Protein AF-A0AAP2HQT5-F1 (afdb_monomer_lite)

InterPro domains:
  IPR003615 HNH nuclease [PF13392] (59-91)

Radius of gyration: 12.5 Å; chains: 1; bounding box: 25×29×34 Å

pLDDT: mean 95.6, std 2.81, range [82.06, 98.44]

Organism: NCBI:txid87883

Foldseek 3Di:
DDPVVLVLLVVVLVQWDDDQLFTAGCNDPPPVRGRPGAADQDPVRFGWHQRPVPGIDTPLQSLLCVVPVDGDPDKAFQVNRNNNSPNVRID

Secondary structure (DSSP, 8-state):
--HHHHHHHHHHHTTEEEETTEEEESS-SSGGGTTSBPSEE-TTS-EEEEETTTEEEEHHHHHHHHHHS---S---BTTS-TT---GGGB-

Sequence (91 aa):
MAPEKMSAYMGVLARMVYQDGNLLWANAWKKQLNGTVAGREDSDGYRRIHIPSIGMIGVHRLIFLLHHGFLPEFVDHIDGNPRNNRIENLR

Structure (mmCIF, N/CA/C/O backbone):
data_AF-A0AAP2HQT5-F1
#
_entry.id   AF-A0AAP2HQT5-F1
#
loop_
_atom_site.group_PDB
_atom_site.id
_atom_site.type_symbol
_atom_site.label_atom_id
_atom_site.label_alt_id
_atom_site.label_comp_id
_atom_site.label_asym_id
_atom_site.label_entity_id
_atom_site.label_seq_id
_atom_site.pdbx_PDB_ins_code
_atom_site.Cartn_x
_atom_site.Cartn_y
_atom_site.Cartn_z
_atom_site.occupancy
_atom_site.B_iso_or_equiv
_atom_site.auth_seq_id
_atom_site.auth_comp_id
_atom_site.auth_asym_id
_atom_site.auth_atom_id
_atom_site.pdbx_PDB_model_num
ATOM 1 N N . MET A 1 1 ? 11.992 -14.510 -1.485 1.00 82.06 1 MET A N 1
ATOM 2 C CA . MET A 1 1 ? 12.163 -13.477 -0.435 1.00 82.06 1 MET A CA 1
ATOM 3 C C . MET A 1 1 ? 12.584 -14.162 0.855 1.00 82.06 1 MET A C 1
ATOM 5 O O . MET A 1 1 ? 12.103 -15.260 1.097 1.00 82.06 1 MET A O 1
ATOM 9 N N . ALA A 1 2 ? 13.461 -13.548 1.652 1.00 87.69 2 ALA A N 1
ATOM 10 C CA . ALA A 1 2 ? 13.891 -14.119 2.925 1.00 87.69 2 ALA A CA 1
ATOM 11 C C . ALA A 1 2 ? 12.725 -14.187 3.951 1.00 87.69 2 ALA A C 1
ATOM 13 O O . ALA A 1 2 ? 11.891 -13.269 3.960 1.00 87.69 2 ALA A O 1
ATOM 14 N N . PRO A 1 3 ? 12.616 -15.252 4.774 1.00 89.38 3 PRO A N 1
ATOM 15 C CA . PRO A 1 3 ? 11.474 -15.478 5.670 1.00 89.38 3 PRO A CA 1
ATOM 16 C C . PRO A 1 3 ? 11.181 -14.319 6.630 1.00 89.38 3 PRO A C 1
ATOM 18 O O . PRO A 1 3 ? 10.021 -13.986 6.874 1.00 89.38 3 PRO A O 1
ATOM 21 N N . GLU A 1 4 ? 12.219 -13.651 7.130 1.00 91.12 4 GLU A N 1
ATOM 22 C CA . GLU A 1 4 ? 12.112 -12.508 8.032 1.00 91.12 4 GLU A CA 1
ATOM 23 C C . GLU A 1 4 ? 11.411 -11.313 7.377 1.00 91.12 4 GLU A C 1
ATOM 25 O O . GLU A 1 4 ? 10.605 -10.633 8.017 1.00 91.12 4 GLU A O 1
ATOM 30 N N . LYS A 1 5 ? 11.638 -11.099 6.073 1.00 91.38 5 LYS A N 1
ATOM 31 C CA . LYS A 1 5 ? 10.951 -10.042 5.325 1.00 91.38 5 LYS A CA 1
ATOM 32 C C . LYS A 1 5 ? 9.480 -10.377 5.115 1.00 91.38 5 LYS A C 1
ATOM 34 O O . LYS A 1 5 ? 8.632 -9.506 5.287 1.00 91.38 5 LYS A O 1
ATOM 39 N N . MET A 1 6 ? 9.171 -11.634 4.790 1.00 94.25 6 MET A N 1
ATOM 40 C CA . MET A 1 6 ? 7.783 -12.078 4.631 1.00 94.25 6 MET A CA 1
ATOM 41 C C . MET A 1 6 ? 7.005 -11.926 5.942 1.00 94.25 6 MET A C 1
ATOM 43 O O . MET A 1 6 ? 5.903 -11.384 5.946 1.00 94.25 6 MET A O 1
ATOM 47 N N . SER A 1 7 ? 7.612 -12.318 7.065 1.00 95.19 7 SER A N 1
ATOM 48 C CA . SER A 1 7 ? 7.034 -12.130 8.398 1.00 95.19 7 SER A CA 1
ATOM 49 C C . SER A 1 7 ? 6.745 -10.653 8.698 1.00 95.19 7 SER A C 1
ATOM 51 O O . SER A 1 7 ? 5.656 -10.317 9.161 1.00 95.19 7 SER A O 1
ATOM 53 N N . ALA A 1 8 ? 7.664 -9.743 8.353 1.00 95.25 8 ALA A N 1
ATOM 54 C CA . ALA A 1 8 ? 7.450 -8.307 8.526 1.00 95.25 8 ALA A CA 1
ATOM 55 C C . ALA A 1 8 ? 6.272 -7.767 7.691 1.00 95.25 8 ALA A C 1
ATOM 57 O O . ALA A 1 8 ? 5.456 -7.002 8.211 1.00 95.25 8 ALA A O 1
ATOM 58 N N . TYR A 1 9 ? 6.148 -8.182 6.425 1.00 96.00 9 TYR A N 1
ATOM 59 C CA . TYR A 1 9 ? 5.009 -7.803 5.582 1.00 96.00 9 TYR A CA 1
ATOM 60 C C . TYR A 1 9 ? 3.685 -8.338 6.124 1.00 96.00 9 TYR A C 1
ATOM 62 O O . TYR A 1 9 ? 2.707 -7.598 6.226 1.00 96.00 9 TYR A O 1
ATOM 70 N N . MET A 1 10 ? 3.652 -9.606 6.521 1.00 95.50 10 MET A N 1
ATOM 71 C CA . MET A 1 10 ? 2.438 -10.213 7.057 1.00 95.50 10 MET A CA 1
ATOM 72 C C . MET A 1 10 ? 2.046 -9.594 8.400 1.00 95.50 10 MET A C 1
ATOM 74 O O . MET A 1 10 ? 0.869 -9.345 8.641 1.00 95.50 10 MET A O 1
ATOM 78 N N . GLY A 1 11 ? 3.020 -9.240 9.243 1.00 95.06 11 GLY A N 1
ATOM 79 C CA . GLY A 1 11 ? 2.774 -8.552 10.509 1.00 95.06 11 GLY A CA 1
ATOM 80 C C . GLY A 1 11 ? 2.123 -7.173 10.346 1.00 95.06 11 GLY A C 1
ATOM 81 O O . GLY A 1 11 ? 1.298 -6.790 11.180 1.00 95.06 11 GLY A O 1
ATOM 82 N N . VAL A 1 12 ? 2.452 -6.432 9.278 1.00 94.88 12 VAL A N 1
ATOM 83 C CA . VAL A 1 12 ? 1.772 -5.162 8.970 1.00 94.88 12 VAL A CA 1
ATOM 84 C C . VAL A 1 12 ? 0.406 -5.390 8.315 1.00 94.88 12 VAL A C 1
ATOM 86 O O . VAL A 1 12 ? -0.566 -4.762 8.735 1.00 94.88 12 VAL A O 1
ATOM 89 N N . LEU A 1 13 ? 0.302 -6.319 7.357 1.00 96.31 13 LEU A N 1
ATOM 90 C CA . LEU A 1 13 ? -0.948 -6.628 6.650 1.00 96.31 13 LEU A CA 1
ATOM 91 C C . LEU A 1 13 ? -2.022 -7.186 7.589 1.00 96.31 13 LEU A C 1
ATOM 93 O O . LEU A 1 13 ? -3.189 -6.842 7.444 1.00 96.31 13 LEU A O 1
ATOM 97 N N . ALA A 1 14 ? -1.636 -7.941 8.621 1.00 96.06 14 ALA A N 1
ATOM 98 C CA . ALA A 1 14 ? -2.544 -8.441 9.655 1.00 96.06 14 ALA A CA 1
ATOM 99 C C . ALA A 1 14 ? -3.271 -7.330 10.442 1.00 96.06 14 ALA A C 1
ATOM 101 O O . ALA A 1 14 ? -4.201 -7.606 11.198 1.00 96.06 14 ALA A O 1
ATOM 102 N N . ARG A 1 15 ? -2.848 -6.068 10.302 1.00 95.56 15 ARG A N 1
ATOM 103 C CA . ARG A 1 15 ? -3.473 -4.897 10.937 1.00 95.56 15 ARG A CA 1
ATOM 104 C C . ARG A 1 15 ? -4.271 -4.047 9.954 1.00 95.56 15 ARG A C 1
ATOM 106 O O . ARG A 1 15 ? -4.672 -2.938 10.323 1.00 95.56 15 ARG A O 1
ATOM 113 N N . MET A 1 16 ? -4.464 -4.526 8.729 1.00 96.69 16 MET A N 1
ATOM 114 C CA . MET A 1 16 ? -5.071 -3.784 7.634 1.00 96.69 16 MET A CA 1
ATOM 115 C C . MET A 1 16 ? -6.220 -4.543 6.987 1.00 96.69 16 MET A C 1
ATOM 117 O O . MET A 1 16 ? -6.303 -5.765 7.056 1.00 96.69 16 MET A O 1
ATOM 121 N N . VAL A 1 17 ? -7.094 -3.791 6.327 1.00 97.56 17 VAL A N 1
ATOM 122 C CA . VAL A 1 17 ? -8.188 -4.312 5.509 1.00 97.56 17 VAL A CA 1
ATOM 123 C C . VAL A 1 17 ? -8.092 -3.678 4.131 1.00 97.56 17 VAL A C 1
ATOM 125 O O . VAL A 1 17 ? -7.914 -2.466 4.019 1.00 97.56 17 VAL A O 1
ATOM 128 N N . TYR A 1 18 ? -8.197 -4.493 3.085 1.00 98.12 18 TYR A N 1
ATOM 129 C CA . TYR A 1 18 ? -8.325 -3.992 1.723 1.00 98.12 18 TYR A CA 1
ATOM 130 C C . TYR A 1 18 ? -9.757 -3.525 1.457 1.00 98.12 18 TYR A C 1
ATOM 132 O O . TYR A 1 18 ? -10.712 -4.253 1.726 1.00 98.12 18 TYR A O 1
ATOM 140 N N . GLN A 1 19 ? -9.897 -2.324 0.903 1.00 98.00 19 GLN A N 1
ATOM 141 C CA . GLN A 1 19 ? -11.165 -1.772 0.452 1.00 98.00 19 GLN A CA 1
ATOM 142 C C . GLN A 1 19 ? -10.938 -0.890 -0.778 1.00 98.00 19 GLN A C 1
ATOM 144 O O . GLN A 1 19 ? -10.286 0.147 -0.690 1.00 98.00 19 GLN A O 1
ATOM 149 N N . ASP A 1 20 ? -11.493 -1.303 -1.919 1.00 96.44 20 ASP A N 1
ATOM 150 C CA . ASP A 1 20 ? -11.557 -0.516 -3.160 1.00 96.44 20 ASP A CA 1
ATOM 151 C C . ASP A 1 20 ? -10.215 0.112 -3.594 1.00 96.44 20 ASP A C 1
ATOM 153 O O . ASP A 1 20 ? -10.093 1.320 -3.783 1.00 96.44 20 ASP A O 1
ATOM 157 N N . GLY A 1 21 ? -9.159 -0.701 -3.682 1.00 97.19 21 GLY A N 1
ATOM 158 C CA . GLY A 1 21 ? -7.818 -0.221 -4.033 1.00 97.19 21 GLY A CA 1
ATOM 159 C C . GLY A 1 21 ? -7.066 0.468 -2.890 1.00 97.19 21 GLY A C 1
ATOM 160 O O . GLY A 1 21 ? -5.986 1.005 -3.104 1.00 97.19 21 GLY A O 1
ATOM 161 N N . ASN A 1 22 ? -7.584 0.469 -1.663 1.00 98.00 22 ASN A N 1
ATOM 162 C CA . ASN A 1 22 ? -6.909 1.052 -0.507 1.00 98.00 22 ASN A CA 1
ATOM 163 C C . ASN A 1 22 ? -6.655 0.004 0.574 1.00 98.00 22 ASN A C 1
ATOM 165 O O . ASN A 1 22 ? -7.437 -0.923 0.758 1.00 98.00 22 ASN A O 1
ATOM 169 N N . LEU A 1 23 ? -5.575 0.186 1.334 1.00 98.00 23 LEU A N 1
ATOM 170 C CA . LEU A 1 23 ? -5.387 -0.488 2.616 1.00 98.00 23 LEU A CA 1
ATOM 171 C C . LEU A 1 23 ? -5.833 0.467 3.716 1.00 98.00 23 LEU A C 1
ATOM 173 O O . LEU A 1 23 ? -5.319 1.579 3.801 1.00 98.00 23 LEU A O 1
ATOM 177 N N . LEU A 1 24 ? -6.774 0.046 4.550 1.00 98.12 24 LEU A N 1
ATOM 178 C CA . LEU A 1 24 ? -7.228 0.785 5.722 1.00 98.12 24 LEU A CA 1
ATOM 179 C C . LEU A 1 24 ? -6.642 0.169 6.986 1.00 98.12 24 LEU A C 1
ATOM 181 O O . LEU A 1 24 ? -6.537 -1.052 7.092 1.00 98.12 24 LEU A O 1
ATOM 185 N N . TRP A 1 25 ? -6.300 0.989 7.974 1.00 97.12 25 TRP A N 1
ATOM 186 C CA . TRP A 1 25 ? -5.925 0.481 9.292 1.00 97.12 25 TRP A CA 1
ATOM 187 C C . TRP A 1 25 ? -7.134 -0.133 10.006 1.00 97.12 25 TRP A C 1
ATOM 189 O O . TRP A 1 25 ? -8.176 0.502 10.108 1.00 97.12 25 TRP A O 1
ATOM 199 N N . ALA A 1 26 ? -6.993 -1.332 10.564 1.00 95.19 26 ALA A N 1
ATOM 200 C CA . ALA A 1 26 ? -8.033 -1.981 11.372 1.00 95.19 26 ALA A CA 1
ATOM 201 C C . ALA A 1 26 ? -7.611 -2.182 12.835 1.00 95.19 26 ALA A C 1
ATOM 203 O O . ALA A 1 26 ? -8.440 -2.113 13.740 1.00 95.19 26 ALA A O 1
ATOM 204 N N . ASN A 1 27 ? -6.316 -2.395 13.080 1.00 93.06 27 ASN A N 1
ATOM 205 C CA . ASN A 1 27 ? -5.754 -2.575 14.419 1.00 93.06 27 ASN A CA 1
ATOM 206 C C . ASN A 1 27 ? -4.479 -1.736 14.602 1.00 93.06 27 ASN A C 1
ATOM 208 O O . ASN A 1 27 ? -3.384 -2.245 14.888 1.00 93.06 27 ASN A O 1
ATOM 212 N N . ALA A 1 28 ? -4.609 -0.433 14.351 1.00 91.25 28 ALA A N 1
ATOM 213 C CA . ALA A 1 28 ? -3.531 0.519 14.541 1.00 91.25 28 ALA A CA 1
ATOM 214 C C . ALA A 1 28 ? -3.252 0.767 16.028 1.00 91.25 28 ALA A C 1
ATOM 216 O O . ALA A 1 28 ? -4.143 0.773 16.875 1.00 91.25 28 ALA A O 1
ATOM 217 N N . TRP A 1 29 ? -1.987 1.067 16.321 1.00 87.12 29 TRP A N 1
ATOM 218 C CA . TRP A 1 29 ? -1.520 1.475 17.649 1.00 87.12 29 TRP A CA 1
ATOM 219 C C . TRP A 1 29 ? -2.266 2.701 18.182 1.00 87.12 29 TRP A C 1
ATOM 221 O O . TRP A 1 29 ? -2.592 2.796 19.362 1.00 87.12 29 TRP A O 1
ATOM 231 N N . LYS A 1 30 ? -2.538 3.646 17.283 1.00 91.44 30 LYS A N 1
ATOM 232 C CA . LYS A 1 30 ? 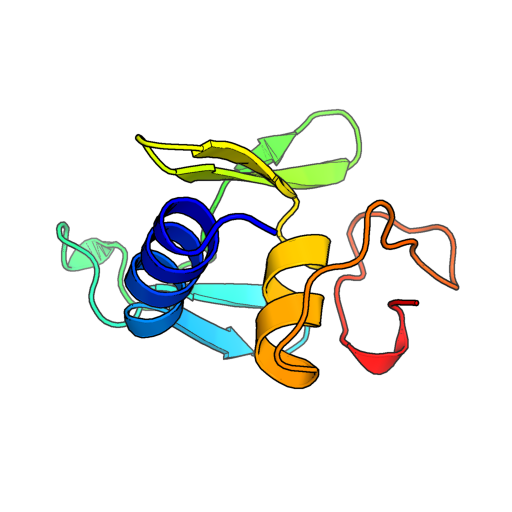-3.335 4.838 17.539 1.00 91.44 30 LYS A CA 1
ATOM 233 C C . LYS A 1 30 ? -4.755 4.564 17.055 1.00 91.44 30 LYS A C 1
ATOM 235 O O . LYS A 1 30 ? -4.976 4.521 15.848 1.00 91.44 30 LYS A O 1
ATOM 240 N N . LYS A 1 31 ? -5.705 4.384 17.979 1.00 91.56 31 LYS A N 1
ATOM 241 C CA . LYS A 1 31 ? -7.097 4.001 17.664 1.00 91.56 31 LYS A CA 1
ATOM 242 C C . LYS A 1 31 ? -7.768 4.925 16.646 1.00 91.56 31 LYS A C 1
ATOM 244 O O . LYS A 1 31 ? -8.527 4.447 15.817 1.00 91.56 31 LYS A O 1
ATOM 249 N N . GLN A 1 32 ? -7.451 6.219 16.667 1.00 94.62 32 GLN A N 1
ATOM 250 C CA . GLN A 1 32 ? -7.977 7.205 15.718 1.00 94.62 32 GLN A CA 1
ATOM 251 C C . GLN A 1 32 ? -7.558 6.966 14.260 1.00 94.62 32 GLN A C 1
ATOM 253 O O . GLN A 1 32 ? -8.132 7.568 13.362 1.00 94.62 32 GLN A O 1
ATOM 258 N N . LEU A 1 33 ? -6.541 6.132 14.016 1.00 93.75 33 LEU A N 1
ATOM 259 C CA . LEU A 1 33 ? -6.142 5.761 12.661 1.00 93.75 33 LEU A CA 1
ATOM 260 C C . LEU A 1 33 ? -7.007 4.633 12.097 1.00 93.75 33 LEU A C 1
ATOM 262 O O . LEU A 1 33 ? -7.004 4.443 10.885 1.00 93.75 33 LEU A O 1
ATOM 266 N N . ASN A 1 34 ? -7.741 3.886 12.923 1.00 95.75 34 ASN A N 1
ATOM 267 C CA . ASN A 1 34 ? -8.587 2.807 12.421 1.00 95.75 34 ASN A CA 1
ATOM 268 C C . ASN A 1 34 ? -9.649 3.356 11.452 1.00 95.75 34 ASN A C 1
ATOM 270 O O . ASN A 1 34 ? -10.280 4.374 11.721 1.00 95.75 34 ASN A O 1
ATOM 274 N N . GLY A 1 35 ? -9.819 2.687 10.314 1.00 96.44 35 GLY A N 1
ATOM 275 C CA . GLY A 1 35 ? -10.659 3.107 9.193 1.00 96.44 35 GLY A CA 1
ATOM 276 C C . GLY A 1 35 ? -9.997 4.103 8.236 1.00 96.44 35 GLY A C 1
ATOM 277 O O . GLY A 1 35 ? -10.548 4.371 7.175 1.00 96.44 35 GLY A O 1
ATOM 278 N N . THR A 1 36 ? -8.817 4.642 8.561 1.00 96.94 36 THR A N 1
ATOM 279 C CA . THR A 1 36 ? -8.108 5.589 7.683 1.00 96.94 36 THR A CA 1
ATOM 280 C C . THR A 1 36 ? -7.172 4.873 6.714 1.00 96.94 36 THR A C 1
ATOM 282 O O . THR A 1 36 ? -6.642 3.800 7.020 1.00 96.94 36 THR A O 1
ATOM 285 N N . VAL A 1 37 ? -6.951 5.484 5.545 1.00 97.44 37 VAL A N 1
ATOM 286 C CA . VAL A 1 37 ? -6.054 4.957 4.508 1.00 97.44 37 VAL A CA 1
ATOM 287 C C . VAL A 1 37 ? -4.619 4.897 5.028 1.00 97.44 37 VAL A C 1
ATOM 289 O O . VAL A 1 37 ? -4.060 5.890 5.494 1.00 97.44 37 VAL A O 1
ATOM 292 N N . ALA A 1 38 ? -4.011 3.720 4.933 1.00 96.56 38 ALA A N 1
ATOM 293 C CA . ALA A 1 38 ? -2.650 3.460 5.349 1.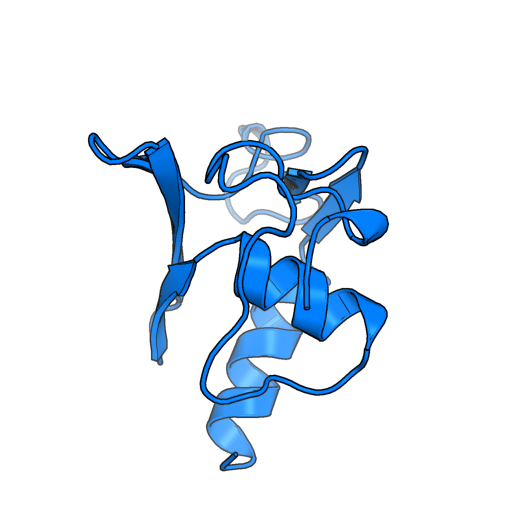00 96.56 38 ALA A CA 1
ATOM 294 C C . ALA A 1 38 ? -1.625 4.075 4.390 1.00 96.56 38 ALA A C 1
ATOM 296 O O . ALA A 1 38 ? -1.787 4.090 3.170 1.00 96.56 38 ALA A O 1
ATOM 297 N N . GLY A 1 39 ? -0.519 4.545 4.966 1.00 95.50 39 GLY A N 1
ATOM 298 C CA . GLY A 1 39 ? 0.555 5.184 4.218 1.00 95.50 39 GLY A CA 1
ATOM 299 C C . GLY A 1 39 ? 0.245 6.622 3.799 1.00 95.50 39 GLY A C 1
ATOM 300 O O . GLY A 1 39 ? -0.792 7.197 4.127 1.00 95.50 39 GLY A O 1
ATOM 301 N N . ARG A 1 40 ? 1.186 7.209 3.070 1.00 96.31 40 ARG A N 1
ATOM 302 C CA . ARG A 1 40 ? 1.159 8.589 2.588 1.00 96.31 40 ARG A CA 1
ATOM 303 C C . ARG A 1 40 ? 1.231 8.587 1.068 1.00 96.31 40 ARG A C 1
ATOM 305 O O . ARG A 1 40 ? 1.959 7.781 0.500 1.00 96.31 40 ARG A O 1
ATOM 312 N N . GLU A 1 41 ? 0.471 9.472 0.434 1.00 96.62 41 GLU A N 1
ATOM 313 C CA . GLU A 1 41 ? 0.652 9.772 -0.986 1.00 96.62 41 GLU A CA 1
ATOM 314 C C . GLU A 1 41 ? 1.840 10.717 -1.157 1.00 96.62 41 GLU A C 1
ATOM 316 O O . GLU A 1 41 ? 1.932 11.749 -0.483 1.00 96.62 41 GLU A 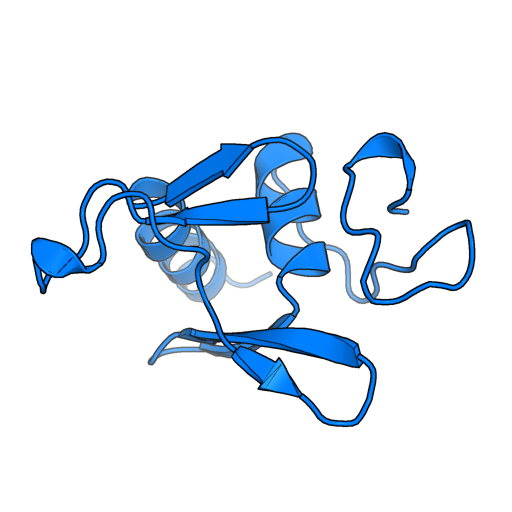O 1
ATOM 321 N N . ASP A 1 42 ? 2.760 10.333 -2.028 1.00 94.75 42 ASP A N 1
ATOM 322 C CA . ASP A 1 42 ? 3.927 11.121 -2.381 1.00 94.75 42 ASP A CA 1
ATOM 323 C C . ASP A 1 42 ? 3.641 11.990 -3.616 1.00 94.75 42 ASP A C 1
ATOM 325 O O . ASP A 1 42 ? 2.607 11.867 -4.273 1.00 94.75 42 ASP A O 1
ATOM 329 N N . SER A 1 43 ? 4.552 12.911 -3.936 1.00 95.94 43 SER A N 1
ATOM 330 C CA . SER A 1 43 ? 4.370 13.865 -5.042 1.00 95.94 43 SER A CA 1
ATOM 331 C C . SER A 1 43 ? 4.288 13.207 -6.422 1.00 95.94 43 SER A C 1
ATOM 333 O O . SER A 1 43 ? 3.822 13.832 -7.368 1.00 95.94 43 SER A O 1
ATOM 335 N N . ASP A 1 44 ? 4.741 11.960 -6.538 1.00 94.62 44 ASP A N 1
ATOM 336 C CA . ASP A 1 44 ? 4.699 11.141 -7.751 1.00 94.62 44 ASP A CA 1
ATOM 337 C C . ASP A 1 44 ? 3.402 10.319 -7.884 1.00 94.62 44 ASP A C 1
ATOM 339 O O . ASP A 1 44 ? 3.265 9.523 -8.808 1.00 94.62 44 ASP A O 1
ATOM 343 N N . GLY A 1 45 ? 2.438 10.506 -6.975 1.00 95.12 45 GLY A N 1
ATOM 344 C CA . GLY A 1 45 ? 1.143 9.825 -6.992 1.00 95.12 45 GLY A CA 1
ATOM 345 C C . GLY A 1 45 ? 1.164 8.418 -6.396 1.00 95.12 45 GLY A C 1
ATOM 346 O O . GLY A 1 45 ? 0.099 7.836 -6.190 1.00 95.12 45 GLY A O 1
ATOM 347 N N . TYR A 1 46 ? 2.338 7.877 -6.058 1.00 96.31 46 TYR A N 1
ATOM 348 C CA . TYR A 1 46 ? 2.419 6.608 -5.350 1.00 96.31 46 TYR A CA 1
ATOM 349 C C . TYR A 1 46 ? 2.047 6.793 -3.886 1.00 96.31 46 TYR A C 1
ATOM 351 O O . TYR A 1 46 ? 2.494 7.717 -3.206 1.00 96.31 46 TYR A O 1
ATOM 359 N N . ARG A 1 47 ? 1.286 5.838 -3.359 1.00 97.69 47 ARG A N 1
ATOM 360 C CA . ARG A 1 47 ? 1.079 5.714 -1.920 1.00 97.69 47 ARG A CA 1
ATOM 361 C C . ARG A 1 47 ? 2.097 4.752 -1.331 1.00 97.69 47 ARG A C 1
ATOM 363 O O . ARG A 1 47 ? 2.232 3.632 -1.822 1.00 97.69 47 ARG A O 1
ATOM 370 N N . ARG A 1 48 ? 2.799 5.164 -0.275 1.00 97.75 48 ARG A N 1
ATOM 371 C CA . ARG A 1 48 ? 3.845 4.368 0.380 1.00 97.75 48 ARG A CA 1
ATOM 372 C C . ARG A 1 48 ? 3.634 4.282 1.886 1.00 97.75 48 ARG A C 1
ATOM 374 O O . ARG A 1 48 ? 3.115 5.204 2.513 1.00 97.75 48 ARG A O 1
ATOM 381 N N . ILE A 1 49 ? 4.062 3.174 2.478 1.00 96.06 49 ILE A N 1
ATOM 382 C CA . ILE A 1 49 ? 4.102 2.977 3.927 1.00 96.06 49 ILE A CA 1
ATOM 383 C C . ILE A 1 49 ? 5.510 2.585 4.365 1.00 96.06 49 ILE A C 1
ATOM 385 O O . ILE A 1 49 ? 6.195 1.820 3.690 1.00 96.06 49 ILE A O 1
ATOM 389 N N . HIS A 1 50 ? 5.928 3.106 5.516 1.00 95.25 50 HIS A N 1
ATOM 390 C CA . HIS A 1 50 ? 7.164 2.701 6.165 1.00 95.25 50 HIS A CA 1
ATOM 391 C C . HIS A 1 50 ? 6.932 1.478 7.059 1.00 95.25 50 HIS A C 1
ATOM 393 O O . HIS A 1 50 ? 6.131 1.533 7.995 1.00 95.25 50 HIS A O 1
ATOM 399 N N . ILE A 1 51 ? 7.664 0.395 6.806 1.00 94.06 51 ILE A N 1
ATOM 400 C CA . ILE A 1 51 ? 7.714 -0.787 7.671 1.00 94.06 51 ILE A CA 1
ATOM 401 C C . ILE A 1 51 ? 9.103 -0.808 8.324 1.00 94.06 51 ILE A C 1
ATOM 403 O O . ILE A 1 51 ? 10.086 -0.915 7.596 1.00 94.06 51 ILE A O 1
ATOM 407 N N . PRO A 1 52 ? 9.230 -0.737 9.662 1.00 88.88 52 PRO A N 1
ATOM 408 C CA . PRO A 1 52 ? 10.517 -0.513 10.332 1.00 88.88 52 PRO A CA 1
ATOM 409 C C . PRO A 1 52 ? 11.675 -1.432 9.915 1.00 88.88 52 PRO A C 1
ATOM 411 O O . PRO A 1 52 ? 12.803 -0.969 9.807 1.00 88.88 52 PRO A O 1
ATOM 414 N N . SER A 1 53 ? 11.413 -2.715 9.658 1.00 91.44 53 SER A N 1
ATOM 415 C CA . SER A 1 53 ? 12.434 -3.702 9.271 1.00 91.44 53 SER A CA 1
ATOM 416 C C . SER A 1 53 ? 12.673 -3.813 7.760 1.00 91.44 53 SER A C 1
ATOM 418 O O . SER A 1 53 ? 13.550 -4.563 7.335 1.00 91.44 53 SER A O 1
ATOM 420 N N . ILE A 1 54 ? 11.895 -3.101 6.941 1.00 94.06 54 ILE A N 1
ATOM 421 C CA . ILE A 1 54 ? 11.938 -3.180 5.472 1.00 94.06 54 ILE A CA 1
ATOM 422 C C . ILE A 1 54 ? 12.290 -1.830 4.838 1.00 94.06 54 ILE A C 1
ATOM 424 O O . ILE A 1 54 ? 12.984 -1.797 3.826 1.00 94.06 54 ILE A O 1
ATOM 428 N N . GLY A 1 55 ? 11.813 -0.727 5.414 1.00 95.50 55 GLY A N 1
ATOM 429 C CA . GLY A 1 55 ? 11.845 0.607 4.827 1.00 95.50 55 GLY A CA 1
ATOM 430 C C . GLY A 1 55 ? 10.518 0.993 4.167 1.00 95.50 55 GLY A C 1
ATOM 431 O O . GLY A 1 55 ? 9.449 0.488 4.520 1.00 95.50 55 GLY A O 1
ATOM 4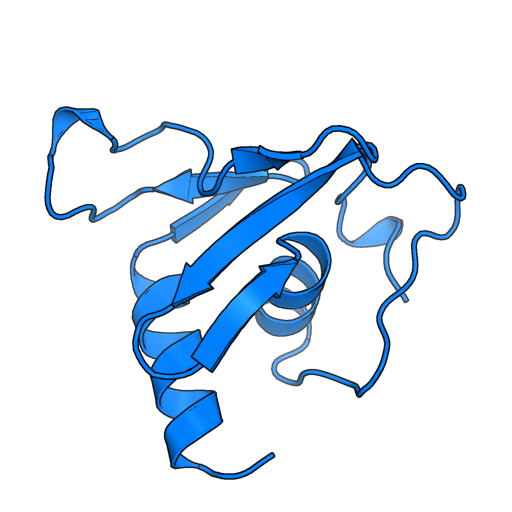32 N N . MET A 1 56 ? 10.582 1.936 3.227 1.00 96.19 56 MET A N 1
ATOM 433 C CA . MET A 1 56 ? 9.420 2.408 2.469 1.00 96.19 56 MET A CA 1
ATOM 434 C C . MET A 1 56 ? 9.015 1.393 1.397 1.00 96.19 56 MET A C 1
ATOM 436 O O . MET A 1 56 ? 9.834 1.009 0.566 1.00 96.19 56 MET A O 1
ATOM 440 N N . ILE A 1 57 ? 7.739 1.011 1.370 1.00 96.25 57 ILE A N 1
ATOM 441 C CA . ILE A 1 57 ? 7.158 0.164 0.323 1.00 96.25 57 ILE A CA 1
ATOM 442 C C . ILE A 1 57 ? 5.885 0.789 -0.251 1.00 96.25 57 ILE A C 1
ATOM 444 O O . ILE A 1 57 ? 5.100 1.405 0.470 1.00 96.25 57 ILE A O 1
ATOM 448 N N . GLY A 1 58 ? 5.674 0.623 -1.559 1.00 97.25 58 GLY A N 1
ATOM 449 C CA . GLY A 1 58 ? 4.442 1.024 -2.235 1.00 97.25 58 GLY A CA 1
ATOM 450 C C . GLY A 1 58 ? 3.228 0.203 -1.794 1.00 97.25 58 GLY A C 1
ATOM 451 O O . GLY A 1 58 ? 3.301 -1.017 -1.661 1.00 97.25 58 GLY A O 1
ATOM 452 N N . VAL A 1 59 ? 2.089 0.865 -1.612 1.00 97.94 59 VAL A N 1
ATOM 453 C CA . VAL A 1 59 ? 0.821 0.226 -1.237 1.00 97.94 59 VAL A CA 1
ATOM 454 C C . VAL A 1 59 ? 0.332 -0.736 -2.321 1.00 97.94 59 VAL A C 1
ATOM 456 O O . VAL A 1 59 ? -0.132 -1.813 -1.968 1.00 97.94 59 VAL A O 1
ATOM 459 N N . HIS A 1 60 ? 0.535 -0.435 -3.610 1.00 97.81 60 HIS A N 1
ATOM 460 C CA . HIS A 1 60 ? 0.251 -1.376 -4.707 1.00 97.81 60 HIS A CA 1
ATOM 461 C C . HIS A 1 60 ? 0.935 -2.739 -4.499 1.00 97.81 60 HIS A C 1
ATOM 463 O O . HIS A 1 60 ? 0.300 -3.779 -4.628 1.00 97.81 60 HIS A O 1
ATOM 469 N N . ARG A 1 61 ? 2.204 -2.751 -4.069 1.00 97.94 61 ARG A N 1
ATOM 470 C CA . ARG A 1 61 ? 2.951 -3.989 -3.782 1.00 97.94 61 ARG A CA 1
ATOM 471 C C . ARG A 1 61 ? 2.350 -4.772 -2.619 1.00 97.94 61 ARG A C 1
ATOM 473 O O . ARG A 1 61 ? 2.286 -5.995 -2.669 1.00 97.94 61 ARG A O 1
ATOM 480 N N . LEU A 1 62 ? 1.924 -4.075 -1.566 1.00 97.94 62 LEU A N 1
ATOM 481 C CA . LEU A 1 62 ? 1.283 -4.708 -0.413 1.00 97.94 62 LEU A CA 1
ATOM 482 C C . LEU A 1 62 ? -0.096 -5.272 -0.761 1.00 97.94 62 LEU A C 1
ATOM 484 O O . LEU A 1 62 ? -0.428 -6.356 -0.294 1.00 97.94 62 LEU A O 1
ATOM 488 N N . ILE A 1 63 ? -0.867 -4.572 -1.596 1.00 98.38 63 ILE A N 1
ATOM 489 C CA . ILE A 1 63 ? -2.152 -5.058 -2.114 1.00 98.38 63 ILE A CA 1
ATOM 490 C C . ILE A 1 63 ? -1.928 -6.312 -2.961 1.00 98.38 63 ILE A C 1
ATOM 492 O O . ILE A 1 63 ? -2.568 -7.329 -2.711 1.00 98.38 63 ILE A O 1
ATOM 496 N N . PHE A 1 64 ? -0.961 -6.294 -3.881 1.00 98.44 64 PHE A N 1
ATOM 497 C CA . PHE A 1 64 ? -0.602 -7.477 -4.662 1.00 98.44 64 PHE A CA 1
ATOM 498 C C . PHE A 1 64 ? -0.249 -8.666 -3.754 1.00 98.44 64 PHE A C 1
ATOM 500 O O . PHE A 1 64 ? -0.809 -9.752 -3.900 1.00 98.44 64 PHE A O 1
ATOM 507 N N . LEU A 1 65 ? 0.626 -8.449 -2.765 1.00 97.75 65 LEU A N 1
ATOM 508 C CA . LEU A 1 65 ? 1.020 -9.484 -1.808 1.00 97.75 65 LEU A CA 1
ATOM 509 C C . LEU A 1 65 ? -0.174 -10.037 -1.020 1.00 97.75 65 LEU A C 1
ATOM 511 O O . LEU A 1 65 ? -0.258 -11.247 -0.824 1.00 97.75 65 LEU A O 1
ATOM 515 N N . LEU A 1 66 ? -1.091 -9.173 -0.580 1.00 97.50 66 LEU A N 1
ATOM 516 C CA . LEU A 1 66 ? -2.284 -9.573 0.166 1.00 97.50 66 LEU A CA 1
ATOM 517 C C . LEU A 1 66 ? -3.186 -10.510 -0.650 1.00 97.50 66 LEU A C 1
ATOM 519 O O . LEU A 1 66 ? -3.715 -11.471 -0.099 1.00 97.50 66 LEU A O 1
ATOM 523 N N . HIS A 1 67 ? -3.351 -10.241 -1.946 1.00 97.69 67 HIS A N 1
ATOM 524 C CA . HIS A 1 67 ? -4.235 -11.017 -2.819 1.00 97.69 67 HIS A CA 1
ATOM 525 C C . HIS A 1 67 ? -3.580 -12.279 -3.395 1.00 97.69 67 HIS A C 1
ATOM 527 O O . HIS A 1 67 ? -4.263 -13.286 -3.573 1.00 97.69 67 HIS A O 1
ATOM 533 N N . HIS A 1 68 ? -2.276 -12.248 -3.677 1.00 96.50 68 HIS A N 1
ATOM 534 C CA . HIS A 1 68 ? -1.579 -13.349 -4.351 1.00 96.50 68 HIS A CA 1
ATOM 535 C C . HIS A 1 68 ? -0.709 -14.208 -3.426 1.00 96.50 68 HIS A C 1
ATOM 537 O O . HIS A 1 68 ? -0.312 -15.307 -3.808 1.00 96.50 68 HIS A O 1
ATOM 543 N N . GLY A 1 69 ? -0.384 -13.737 -2.220 1.00 95.25 69 GLY A N 1
ATOM 544 C CA . GLY A 1 69 ? 0.444 -14.471 -1.256 1.00 95.25 69 GLY A CA 1
ATOM 545 C C . GLY A 1 69 ? 1.945 -14.482 -1.573 1.00 95.25 69 GLY A C 1
ATOM 546 O O . GLY A 1 69 ? 2.729 -15.082 -0.839 1.00 95.25 69 GLY A O 1
ATOM 547 N N . PHE A 1 70 ? 2.375 -13.791 -2.630 1.00 95.00 70 PHE A N 1
ATOM 548 C CA . PHE A 1 70 ? 3.782 -13.569 -2.952 1.00 95.00 70 PHE A CA 1
ATOM 549 C C . PHE A 1 70 ? 4.010 -12.130 -3.415 1.00 95.00 70 PHE A C 1
ATOM 551 O O . PHE A 1 70 ? 3.077 -11.430 -3.796 1.00 95.00 70 PHE A O 1
ATOM 558 N N . LEU A 1 71 ? 5.265 -11.681 -3.372 1.00 95.88 71 LEU A N 1
ATOM 559 C CA . LEU A 1 71 ? 5.648 -10.347 -3.824 1.00 95.88 71 LEU A CA 1
ATOM 560 C C . LEU A 1 71 ? 6.758 -10.457 -4.879 1.00 95.88 71 LEU A C 1
ATOM 562 O O . LEU A 1 71 ? 7.884 -10.813 -4.507 1.00 95.88 71 LEU A O 1
ATOM 566 N N . PRO A 1 72 ? 6.468 -10.166 -6.160 1.00 95.06 72 PRO A N 1
ATOM 567 C CA . PRO A 1 72 ? 7.483 -10.109 -7.204 1.00 95.06 72 PRO A CA 1
ATOM 568 C C . PRO A 1 72 ? 8.419 -8.908 -7.006 1.00 95.06 72 PRO A C 1
ATOM 570 O O . PRO A 1 72 ? 8.200 -8.033 -6.158 1.00 95.06 72 PRO A O 1
ATOM 573 N N . GLU A 1 73 ? 9.502 -8.873 -7.784 1.00 93.62 73 GLU A N 1
ATOM 574 C CA . GLU A 1 73 ? 10.470 -7.773 -7.742 1.00 93.62 73 GLU A CA 1
ATOM 575 C C . GLU A 1 73 ? 9.830 -6.443 -8.161 1.00 93.62 73 GLU A C 1
ATOM 577 O O . GLU A 1 73 ? 10.054 -5.422 -7.500 1.00 93.62 73 GLU A O 1
ATOM 582 N N . PHE A 1 74 ? 8.940 -6.496 -9.155 1.00 94.88 74 PHE A N 1
ATOM 583 C CA . PHE A 1 74 ? 8.191 -5.371 -9.704 1.00 94.88 74 PHE A CA 1
ATOM 584 C C . PHE A 1 74 ? 6.698 -5.701 -9.739 1.00 94.88 74 PHE A C 1
ATOM 586 O O . PHE A 1 74 ? 6.332 -6.840 -10.012 1.00 94.88 74 PHE A O 1
ATOM 593 N N . VAL A 1 75 ? 5.870 -4.705 -9.431 1.00 97.50 75 VAL A N 1
ATOM 594 C CA . VAL A 1 75 ? 4.412 -4.720 -9.602 1.00 97.50 75 VAL A CA 1
ATOM 595 C C . VAL A 1 75 ? 4.072 -3.406 -10.285 1.00 97.50 75 VAL A C 1
ATOM 597 O O . VAL A 1 75 ? 4.523 -2.364 -9.806 1.00 97.50 75 VAL A O 1
ATOM 600 N N . ASP A 1 76 ? 3.316 -3.458 -11.372 1.00 96.38 76 ASP A N 1
ATOM 601 C CA . ASP A 1 76 ? 3.003 -2.302 -12.212 1.00 96.38 76 ASP A CA 1
ATOM 602 C C . ASP A 1 76 ? 1.490 -2.090 -12.348 1.00 96.38 76 ASP A C 1
ATOM 604 O O . ASP A 1 76 ? 0.692 -3.009 -12.141 1.00 96.38 76 ASP A O 1
ATOM 608 N N . HIS A 1 77 ? 1.103 -0.867 -12.705 1.00 98.00 77 HIS A N 1
ATOM 609 C CA . HIS A 1 77 ? -0.278 -0.449 -12.925 1.00 98.00 77 HIS A CA 1
ATOM 610 C C . HIS A 1 77 ? -0.641 -0.603 -14.403 1.00 9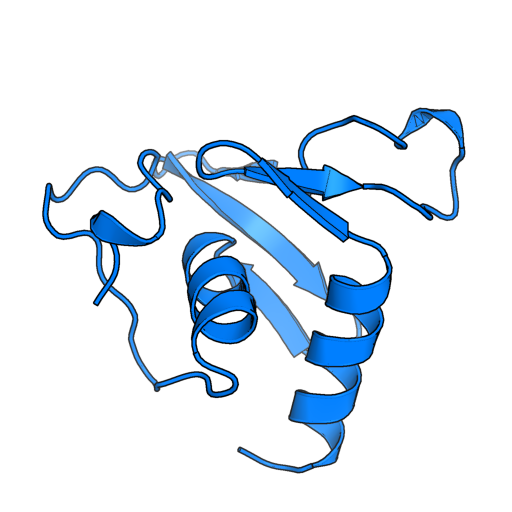8.00 77 HIS A C 1
ATOM 612 O O . HIS A 1 77 ? -0.000 -0.016 -15.273 1.00 98.00 77 HIS A O 1
ATOM 618 N N . ILE A 1 78 ? -1.693 -1.364 -14.710 1.00 98.19 78 ILE A N 1
ATOM 619 C CA . ILE A 1 78 ? -2.118 -1.634 -16.094 1.00 98.19 78 ILE A CA 1
ATOM 620 C C . ILE A 1 78 ? -2.515 -0.340 -16.816 1.00 98.19 78 ILE A C 1
ATOM 622 O O . ILE A 1 78 ? -2.170 -0.157 -17.983 1.00 98.19 78 ILE A O 1
ATOM 626 N N . ASP A 1 79 ? -3.215 0.558 -16.125 1.00 98.00 79 ASP A N 1
ATOM 627 C CA . ASP A 1 79 ? -3.647 1.856 -16.653 1.00 98.00 79 ASP A CA 1
ATOM 628 C C . ASP A 1 79 ? -2.573 2.960 -16.584 1.00 98.00 79 ASP A C 1
ATOM 630 O O . ASP A 1 79 ? -2.823 4.087 -17.015 1.00 98.00 79 ASP A O 1
ATOM 634 N N . GLY A 1 80 ? -1.391 2.666 -16.030 1.00 96.69 80 GLY A N 1
ATOM 635 C CA . GLY A 1 80 ? -0.321 3.641 -15.804 1.00 96.69 80 GLY A CA 1
ATOM 636 C C . GLY A 1 80 ? -0.635 4.703 -14.740 1.00 96.69 80 GLY A C 1
ATOM 637 O O . GLY A 1 80 ? 0.135 5.651 -14.581 1.00 96.69 80 GLY A O 1
ATOM 638 N N . ASN A 1 81 ? -1.745 4.579 -14.006 1.00 96.88 81 ASN A N 1
ATOM 639 C CA . ASN A 1 81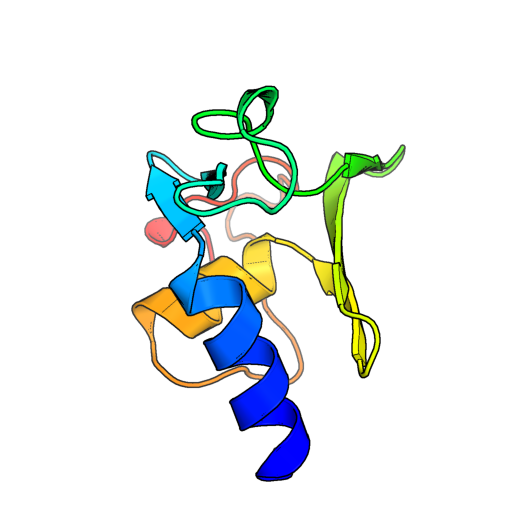 ? -2.132 5.507 -12.953 1.00 96.88 81 ASN A CA 1
ATOM 640 C C . ASN A 1 81 ? -1.679 4.983 -11.575 1.00 96.88 81 ASN A C 1
ATOM 642 O O . ASN A 1 81 ? -2.337 4.107 -11.007 1.00 96.88 81 ASN A O 1
ATOM 646 N N . PRO A 1 82 ? -0.646 5.581 -10.948 1.00 96.38 82 PRO A N 1
ATOM 647 C CA . PRO A 1 82 ? -0.103 5.106 -9.670 1.00 96.38 82 PRO A CA 1
ATOM 648 C C . PRO A 1 82 ? -1.082 5.231 -8.488 1.00 96.38 82 PRO A C 1
ATOM 650 O O . PRO A 1 82 ? -0.838 4.679 -7.410 1.00 96.38 82 PRO A O 1
ATOM 653 N N . ARG A 1 83 ? -2.202 5.948 -8.669 1.00 96.62 83 ARG A N 1
ATOM 654 C CA . ARG A 1 83 ? -3.269 6.075 -7.667 1.00 96.62 83 ARG A CA 1
ATOM 655 C C . ARG A 1 83 ? -4.306 4.956 -7.751 1.00 96.62 83 ARG A C 1
ATOM 657 O O . ARG A 1 83 ? -4.987 4.703 -6.758 1.00 96.62 83 ARG A O 1
ATOM 664 N N . ASN A 1 84 ? -4.437 4.282 -8.895 1.00 97.75 84 ASN A N 1
ATOM 665 C CA . ASN A 1 84 ? -5.418 3.217 -9.081 1.00 97.75 84 ASN A CA 1
ATOM 666 C C . ASN A 1 84 ? -4.863 1.870 -8.598 1.00 97.75 84 ASN A C 1
ATOM 668 O O . ASN A 1 84 ? -4.451 1.025 -9.382 1.00 97.75 84 ASN A O 1
ATOM 672 N N . ASN A 1 85 ? -4.851 1.650 -7.286 1.00 98.00 85 ASN A N 1
ATOM 673 C CA . ASN A 1 85 ? -4.275 0.433 -6.704 1.00 98.00 85 ASN A CA 1
ATOM 674 C C . ASN A 1 85 ? -5.282 -0.727 -6.571 1.00 98.00 85 ASN A C 1
ATOM 676 O O . ASN A 1 85 ? -5.106 -1.597 -5.718 1.00 98.00 85 ASN A O 1
ATOM 680 N N . ARG A 1 86 ? -6.360 -0.733 -7.364 1.00 98.19 86 ARG A N 1
ATOM 681 C CA . ARG A 1 86 ? -7.297 -1.864 -7.426 1.00 98.19 86 ARG A CA 1
ATOM 682 C C . ARG A 1 86 ? -6.557 -3.118 -7.874 1.00 98.19 86 ARG A C 1
ATOM 684 O O . ARG A 1 86 ? -5.734 -3.032 -8.779 1.00 98.19 86 ARG A O 1
ATOM 691 N N . ILE A 1 87 ? -6.846 -4.267 -7.266 1.00 98.06 87 ILE A N 1
ATOM 692 C CA . ILE A 1 87 ? -6.112 -5.505 -7.564 1.00 98.06 87 ILE A CA 1
ATOM 693 C C . ILE A 1 87 ? -6.186 -5.888 -9.048 1.00 98.06 87 ILE A C 1
ATOM 695 O O . ILE A 1 87 ? -5.182 -6.299 -9.616 1.00 98.06 87 ILE A O 1
ATOM 699 N N . GLU A 1 88 ? -7.327 -5.666 -9.705 1.00 98.00 88 GLU A N 1
ATOM 700 C CA . GLU A 1 88 ? -7.498 -5.900 -11.142 1.00 98.00 88 GLU A CA 1
ATOM 701 C C . GLU A 1 88 ? -6.633 -4.991 -12.033 1.00 98.00 88 GLU A C 1
ATOM 703 O O . GLU A 1 88 ? -6.477 -5.280 -13.216 1.00 98.00 88 GLU A O 1
ATOM 708 N N . ASN A 1 89 ? -6.069 -3.912 -11.479 1.00 98.25 89 ASN A N 1
ATOM 709 C CA . ASN A 1 89 ? -5.184 -2.976 -12.167 1.00 98.25 89 ASN A CA 1
ATOM 710 C C . ASN A 1 89 ? -3.691 -3.254 -11.901 1.00 98.25 89 ASN A C 1
ATOM 712 O O . ASN A 1 89 ? -2.854 -2.493 -12.375 1.00 98.25 89 ASN A O 1
ATOM 716 N N . LEU A 1 90 ? -3.336 -4.302 -11.147 1.00 97.69 90 LEU A N 1
ATOM 717 C CA . LEU A 1 90 ? -1.948 -4.614 -10.780 1.00 97.69 90 LEU A CA 1
ATOM 718 C C . LEU A 1 90 ? -1.456 -5.897 -11.462 1.00 97.69 90 LEU A C 1
ATOM 720 O O . LEU A 1 90 ? -2.196 -6.879 -11.535 1.00 97.69 90 LEU A O 1
ATOM 724 N N . ARG A 1 91 ? -0.198 -5.911 -11.922 1.00 94.06 91 ARG A N 1
ATOM 725 C CA . ARG A 1 91 ? 0.464 -7.101 -12.490 1.00 94.06 91 ARG A CA 1
ATOM 726 C C . ARG A 1 91 ? 1.958 -7.163 -12.204 1.00 94.06 91 ARG A C 1
ATOM 728 O O . ARG A 1 91 ? 2.560 -6.086 -12.002 1.00 94.06 91 ARG A O 1
#